Protein AF-A0A1D2TR47-F1 (afdb_monomer_lite)

pLDDT: mean 89.24, std 14.37, range [35.56, 98.38]

Radius of gyration: 16.07 Å; chains: 1; bounding box: 31×45×39 Å

Foldseek 3Di:
DKDWDVPPVVGWAQFDAFDACVNVLAAQAQQWKWFDADAGRRTTTMIDGRHHGDRVQHQDPVDPDRRRGIGTDDGDPDCVVVVVVQQPAAFDQQDDDDPCRRVHHPDDDDPPDDDDDDPPPDDFFRQGDPRDGDHDDPDD

Secondary structure (DSSP, 8-state):
-EES-TT-TTTPPPP-----HHHH-----TTEEEE--SSTT---S-EEE-SS--GGGS--TTSSSS-----EEEE--S-HHHHHHHHTSPEETT-S-GGGTT-EESSPPP-----PPPPPSSPPPEE-TTSPEEPPPPP-

Structure (mmCIF, N/CA/C/O backbone):
data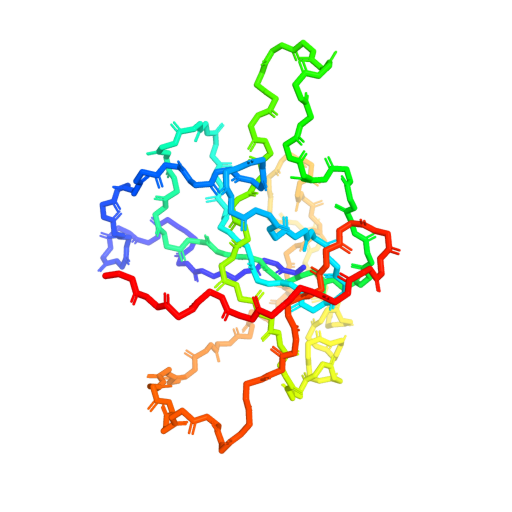_AF-A0A1D2TR47-F1
#
_entry.id   AF-A0A1D2TR47-F1
#
loop_
_atom_site.group_PDB
_atom_site.id
_atom_site.type_symbol
_atom_site.label_atom_id
_atom_site.label_alt_id
_atom_site.label_comp_id
_atom_site.label_asym_id
_atom_site.label_entity_id
_atom_site.label_seq_id
_atom_site.pdbx_PDB_ins_code
_atom_site.Cartn_x
_atom_site.Cartn_y
_atom_site.Cartn_z
_atom_site.occupancy
_atom_site.B_iso_or_equiv
_atom_site.auth_seq_id
_atom_site.auth_comp_id
_atom_site.auth_asym_id
_atom_site.auth_atom_id
_atom_site.pdbx_PDB_model_num
ATOM 1 N N . MET A 1 1 ? -6.568 3.777 -0.418 1.00 92.94 1 MET A N 1
ATOM 2 C CA . MET A 1 1 ? -6.645 4.060 1.035 1.00 92.94 1 MET A CA 1
ATOM 3 C C . MET A 1 1 ? -5.296 3.759 1.668 1.00 92.94 1 MET A C 1
ATOM 5 O O . MET A 1 1 ? -4.848 2.625 1.549 1.00 92.94 1 MET A O 1
ATOM 9 N N . GLN A 1 2 ? -4.642 4.739 2.294 1.00 93.75 2 GLN A N 1
ATOM 10 C CA . GLN A 1 2 ? -3.316 4.564 2.901 1.00 93.75 2 GLN A CA 1
ATOM 11 C C . GLN A 1 2 ? -3.418 4.190 4.387 1.00 93.75 2 GLN A C 1
ATOM 13 O O . GLN A 1 2 ? -4.300 4.667 5.099 1.00 93.75 2 GLN A O 1
ATOM 18 N N . GLY A 1 3 ? -2.504 3.340 4.845 1.00 94.19 3 GLY A N 1
ATOM 19 C CA . GLY A 1 3 ? -2.310 2.962 6.238 1.00 94.19 3 GLY A CA 1
ATOM 20 C C . GLY A 1 3 ? -0.820 2.860 6.559 1.00 94.19 3 GLY A C 1
ATOM 21 O O . GLY A 1 3 ? 0.021 2.791 5.667 1.00 94.19 3 GLY A O 1
ATOM 22 N N . GLY A 1 4 ? -0.474 2.873 7.842 1.00 93.19 4 GLY A N 1
ATOM 23 C CA . GLY A 1 4 ? 0.925 2.827 8.249 1.00 93.19 4 GLY A CA 1
ATOM 24 C C . GLY A 1 4 ? 1.171 3.511 9.579 1.00 93.19 4 GLY A C 1
ATOM 25 O O . GLY A 1 4 ? 0.287 3.570 10.439 1.00 93.19 4 GLY A O 1
ATOM 26 N N . VAL A 1 5 ? 2.394 3.998 9.757 1.00 91.75 5 VAL A N 1
ATOM 27 C CA . VAL A 1 5 ? 2.857 4.579 11.026 1.00 91.75 5 VAL A CA 1
ATOM 28 C C . VAL A 1 5 ? 3.003 6.093 10.963 1.00 91.75 5 VAL A C 1
ATOM 30 O O . VAL A 1 5 ? 3.336 6.687 11.982 1.00 91.75 5 VAL A O 1
ATOM 33 N N . GLN A 1 6 ? 2.744 6.712 9.804 1.00 85.81 6 GLN A N 1
ATOM 34 C CA . GLN A 1 6 ? 2.843 8.164 9.600 1.00 85.81 6 GLN A CA 1
ATOM 35 C C . GLN A 1 6 ? 4.198 8.722 10.070 1.00 85.81 6 GLN A C 1
ATOM 37 O O . GLN A 1 6 ? 4.261 9.724 10.775 1.00 85.81 6 GLN A O 1
ATOM 42 N N . ASN A 1 7 ? 5.287 8.031 9.718 1.00 85.06 7 ASN A N 1
ATOM 43 C CA . ASN A 1 7 ? 6.654 8.357 10.141 1.00 85.06 7 ASN A CA 1
ATOM 44 C C . ASN A 1 7 ? 6.893 8.391 11.666 1.00 85.06 7 ASN A C 1
ATOM 46 O O . ASN A 1 7 ? 7.868 8.999 12.104 1.00 85.06 7 ASN A O 1
ATOM 50 N N . ASP A 1 8 ? 6.068 7.722 12.486 1.00 90.75 8 ASP A N 1
ATOM 51 C CA . ASP A 1 8 ? 6.347 7.556 13.919 1.00 90.75 8 ASP A CA 1
ATOM 52 C C . ASP A 1 8 ? 7.741 6.917 14.109 1.00 90.75 8 ASP A C 1
ATOM 54 O O . ASP A 1 8 ? 7.933 5.740 13.765 1.00 90.75 8 ASP A O 1
ATOM 58 N N . PRO A 1 9 ? 8.720 7.648 14.679 1.00 89.44 9 PRO A N 1
ATOM 59 C CA . PRO A 1 9 ? 10.110 7.204 14.750 1.00 89.44 9 PRO A CA 1
ATOM 60 C C . PRO A 1 9 ? 10.292 5.965 15.631 1.00 89.44 9 PRO A C 1
ATOM 62 O O . PRO A 1 9 ? 11.302 5.277 15.522 1.00 89.44 9 PRO A O 1
ATOM 65 N N . LYS A 1 10 ? 9.318 5.647 16.494 1.00 93.25 10 LYS A N 1
ATOM 66 C CA . LYS A 1 10 ? 9.346 4.444 17.338 1.00 93.25 10 LYS A CA 1
ATOM 67 C C . LYS A 1 10 ? 8.846 3.198 16.608 1.00 93.25 10 LYS A C 1
ATOM 69 O O . LYS A 1 10 ? 8.990 2.094 17.129 1.00 93.25 10 LYS A O 1
ATOM 74 N N . ARG A 1 11 ? 8.201 3.363 15.450 1.00 91.25 11 ARG A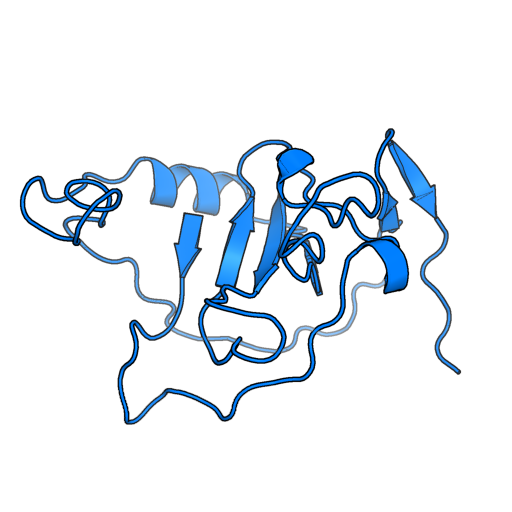 N 1
ATOM 75 C CA . ARG A 1 11 ? 7.499 2.292 14.723 1.00 91.25 11 ARG A CA 1
ATOM 76 C C . ARG A 1 11 ? 7.939 2.151 13.267 1.00 91.25 11 ARG A C 1
ATOM 78 O O . ARG A 1 11 ? 7.593 1.156 12.627 1.00 91.25 11 ARG A O 1
ATOM 85 N N . VAL A 1 12 ? 8.662 3.133 12.734 1.00 93.31 12 VAL A N 1
ATOM 86 C CA . VAL A 1 12 ? 9.238 3.074 11.391 1.00 93.31 12 VAL A CA 1
ATOM 87 C C . VAL A 1 12 ? 10.292 1.968 11.308 1.00 93.31 12 VAL A C 1
ATOM 89 O O . VAL A 1 12 ? 11.097 1.774 12.218 1.00 93.31 12 VAL A O 1
ATOM 92 N N . LEU A 1 13 ? 10.260 1.210 10.216 1.00 94.12 13 LEU A N 1
ATOM 93 C CA . LEU A 1 13 ? 11.226 0.155 9.926 1.00 94.12 13 LEU A CA 1
ATOM 94 C C . LEU A 1 13 ? 12.314 0.665 8.974 1.00 94.12 13 LEU A C 1
ATOM 96 O O . LEU A 1 13 ? 12.192 1.734 8.378 1.00 94.12 13 LEU A O 1
ATOM 100 N N . LYS A 1 14 ? 13.397 -0.108 8.826 1.00 96.56 14 LYS A N 1
ATOM 101 C CA . LYS A 1 14 ? 14.426 0.183 7.818 1.00 96.56 14 LYS A CA 1
ATOM 102 C C . LYS A 1 14 ? 13.825 0.094 6.407 1.00 96.56 14 LYS A C 1
ATOM 104 O O . LYS A 1 14 ? 12.934 -0.733 6.204 1.00 96.56 14 LYS A O 1
ATOM 109 N N . PRO A 1 15 ? 14.328 0.882 5.441 1.00 97.06 15 PRO A N 1
ATOM 110 C CA . PRO A 1 15 ? 13.885 0.766 4.062 1.00 97.06 15 PRO A CA 1
ATOM 111 C C . PRO A 1 15 ? 14.135 -0.629 3.480 1.00 97.06 15 PRO A C 1
ATOM 113 O O . PRO A 1 15 ? 15.121 -1.284 3.832 1.00 97.06 15 PRO A O 1
ATOM 116 N N . ILE A 1 16 ? 13.250 -1.068 2.588 1.00 96.69 16 ILE A N 1
ATOM 117 C CA . ILE A 1 16 ? 13.338 -2.360 1.895 1.00 96.69 16 ILE A CA 1
ATOM 118 C C . ILE A 1 16 ? 13.672 -2.185 0.410 1.00 96.69 16 ILE A C 1
ATOM 120 O O . ILE A 1 16 ? 13.401 -1.142 -0.185 1.00 96.69 16 ILE A O 1
ATOM 124 N N . ALA A 1 17 ? 14.244 -3.226 -0.201 1.00 97.56 17 ALA A N 1
ATOM 125 C CA . ALA A 1 17 ? 14.491 -3.253 -1.640 1.00 97.56 17 ALA A CA 1
ATOM 126 C C . ALA A 1 17 ? 13.174 -3.141 -2.429 1.00 97.56 17 ALA A C 1
ATOM 128 O O . ALA A 1 17 ? 12.159 -3.718 -2.042 1.00 97.56 17 ALA A O 1
ATOM 129 N N . HIS A 1 18 ? 13.197 -2.407 -3.545 1.00 97.75 18 HIS A N 1
ATOM 130 C CA . HIS A 1 18 ? 12.013 -2.236 -4.388 1.00 97.75 18 HIS A CA 1
ATOM 131 C C . HIS A 1 18 ? 11.772 -3.467 -5.266 1.00 97.75 18 HIS A C 1
ATOM 133 O O . HIS A 1 18 ? 12.666 -3.899 -5.997 1.00 97.75 18 HIS A O 1
ATOM 139 N N . GLU A 1 19 ? 10.550 -3.993 -5.237 1.00 97.31 19 GLU A N 1
ATOM 140 C CA . GLU A 1 19 ? 10.103 -5.109 -6.075 1.00 97.31 19 GLU A CA 1
ATOM 141 C C . GLU A 1 19 ? 9.030 -4.617 -7.061 1.00 97.31 19 GLU A C 1
ATOM 143 O O . GLU A 1 19 ? 7.840 -4.638 -6.744 1.00 97.31 19 GLU A O 1
ATOM 148 N N . PRO A 1 20 ? 9.424 -4.111 -8.247 1.00 96.94 20 PRO A N 1
ATOM 149 C CA . PRO A 1 20 ? 8.477 -3.531 -9.193 1.00 96.94 20 PRO A CA 1
ATOM 150 C C . PRO A 1 20 ? 7.559 -4.599 -9.796 1.00 96.94 20 PRO A C 1
ATOM 152 O O . PRO A 1 20 ? 7.927 -5.767 -9.929 1.00 96.94 20 PRO A O 1
ATOM 155 N N . THR A 1 21 ? 6.384 -4.179 -10.258 1.00 96.12 21 THR A N 1
ATOM 156 C CA . THR A 1 21 ? 5.384 -5.056 -10.898 1.00 96.12 21 THR A CA 1
ATOM 157 C C . THR A 1 21 ? 5.880 -5.712 -12.189 1.00 96.12 21 THR A C 1
ATOM 159 O O . THR A 1 21 ? 5.478 -6.825 -12.506 1.00 96.12 21 THR A O 1
ATOM 162 N N . THR A 1 22 ? 6.841 -5.110 -12.894 1.00 95.44 22 THR A N 1
ATOM 163 C CA . THR A 1 22 ? 7.546 -5.745 -14.026 1.00 95.44 22 THR A CA 1
ATOM 164 C C . THR A 1 22 ? 8.431 -6.924 -13.615 1.00 95.44 22 THR A C 1
ATOM 166 O O . THR A 1 22 ? 8.734 -7.770 -14.451 1.00 95.44 22 THR A O 1
ATOM 169 N N . LYS A 1 23 ? 8.844 -6.997 -12.343 1.00 95.38 23 LYS A N 1
ATOM 170 C CA . LYS A 1 23 ? 9.604 -8.119 -11.776 1.00 95.38 23 LYS A CA 1
ATOM 171 C C . LYS A 1 23 ? 8.681 -9.171 -11.160 1.00 95.38 23 LYS A C 1
ATOM 173 O O . LYS A 1 23 ? 8.945 -10.358 -11.305 1.00 95.38 23 LYS A O 1
ATOM 178 N N . THR A 1 24 ? 7.632 -8.748 -10.454 1.00 94.81 24 THR A N 1
ATOM 179 C CA . THR A 1 24 ? 6.745 -9.663 -9.710 1.00 94.81 24 THR A CA 1
ATOM 180 C C . THR A 1 24 ? 5.573 -10.190 -10.538 1.00 94.81 24 THR A C 1
ATOM 182 O O . THR A 1 24 ? 4.990 -11.210 -10.183 1.00 94.81 24 THR A O 1
ATOM 185 N N . GLY A 1 25 ? 5.198 -9.502 -11.620 1.00 93.56 25 GLY A N 1
ATOM 186 C CA . GLY A 1 25 ? 4.008 -9.796 -12.424 1.00 93.56 25 GLY A CA 1
ATOM 187 C C . GLY A 1 25 ? 2.685 -9.362 -11.781 1.00 93.56 25 GLY A C 1
ATOM 188 O O . GLY A 1 25 ? 1.638 -9.471 -12.415 1.00 93.56 25 GLY A O 1
ATOM 189 N N . LEU A 1 26 ? 2.710 -8.858 -10.544 1.00 95.69 26 LEU A N 1
ATOM 190 C CA . LEU A 1 26 ? 1.526 -8.376 -9.832 1.00 95.69 26 LEU A CA 1
ATOM 191 C C . LEU A 1 26 ? 1.063 -7.030 -10.401 1.00 95.69 26 LEU A C 1
ATOM 193 O O . LEU A 1 26 ? 1.863 -6.289 -10.959 1.00 95.69 26 LEU A O 1
ATOM 197 N N . SER A 1 27 ? -0.216 -6.689 -10.250 1.00 96.44 27 SER A N 1
ATOM 198 C CA . SER A 1 27 ? -0.776 -5.422 -10.741 1.00 96.44 27 SER A CA 1
ATOM 199 C C . SER A 1 27 ? -1.699 -4.793 -9.700 1.00 96.44 27 SER A C 1
ATOM 201 O O . SER A 1 27 ? -2.265 -5.487 -8.850 1.00 96.44 27 SER A O 1
ATOM 203 N N . HIS A 1 28 ? -1.843 -3.469 -9.748 1.00 97.81 28 HIS A N 1
ATOM 204 C CA . HIS A 1 28 ? -2.722 -2.703 -8.864 1.00 97.81 28 HIS A CA 1
ATOM 205 C C . HIS A 1 28 ? -4.200 -2.864 -9.250 1.00 97.81 28 HIS A C 1
ATOM 207 O O . HIS A 1 28 ? -4.850 -1.927 -9.712 1.00 97.81 28 HIS A O 1
ATOM 213 N N . VAL A 1 29 ? -4.736 -4.066 -9.056 1.00 96.88 29 VAL A N 1
ATOM 214 C CA . VAL A 1 29 ? -6.167 -4.378 -9.177 1.00 96.88 29 VAL A CA 1
ATOM 215 C C . VAL A 1 29 ? -6.930 -3.990 -7.905 1.00 96.88 29 VAL A C 1
ATOM 217 O O . VAL A 1 29 ? -6.340 -3.741 -6.850 1.00 96.88 29 VAL A O 1
ATOM 220 N N . ASN A 1 30 ? -8.259 -3.971 -7.966 1.00 96.50 30 ASN A N 1
ATOM 221 C CA . ASN A 1 30 ? -9.105 -3.723 -6.806 1.00 96.50 30 ASN A CA 1
ATOM 222 C C . ASN A 1 30 ? -8.771 -4.681 -5.646 1.00 96.50 30 ASN A C 1
ATOM 224 O O . ASN A 1 30 ? -8.786 -5.905 -5.786 1.00 96.50 30 ASN A O 1
ATOM 228 N N . GLY A 1 31 ? -8.500 -4.106 -4.474 1.00 97.19 31 GLY A N 1
ATOM 229 C CA . GLY A 1 31 ? -8.086 -4.828 -3.276 1.00 97.19 31 GLY A CA 1
ATOM 230 C C . GLY A 1 31 ? -6.592 -5.147 -3.200 1.00 97.19 31 GLY A C 1
ATOM 231 O O . GLY A 1 31 ? -6.182 -5.732 -2.201 1.00 97.19 31 GLY A O 1
ATOM 232 N N . ALA A 1 32 ? -5.766 -4.784 -4.186 1.00 97.94 32 ALA A N 1
ATOM 233 C CA . ALA A 1 32 ? -4.315 -4.948 -4.095 1.00 97.94 32 ALA A CA 1
ATOM 234 C C . ALA A 1 32 ? -3.737 -4.192 -2.882 1.00 97.94 32 ALA A C 1
ATOM 236 O O . ALA A 1 32 ? -4.154 -3.071 -2.581 1.00 97.94 32 ALA A O 1
ATOM 237 N N . LEU A 1 33 ? -2.776 -4.815 -2.196 1.00 97.75 33 LEU A N 1
ATOM 238 C CA . LEU A 1 33 ? -1.946 -4.216 -1.150 1.00 97.75 33 LEU A CA 1
ATOM 239 C C . LEU A 1 33 ? -0.589 -3.862 -1.748 1.00 97.75 33 LEU A C 1
ATOM 241 O O . LEU A 1 33 ? 0.072 -4.723 -2.332 1.00 97.75 33 LEU A O 1
ATOM 245 N N . SER A 1 34 ? -0.166 -2.616 -1.562 1.00 98.38 34 SER A N 1
ATOM 246 C CA . SER A 1 34 ? 1.070 -2.095 -2.138 1.00 98.38 34 SER A CA 1
ATOM 247 C C . SER A 1 34 ? 1.810 -1.187 -1.160 1.00 98.38 34 SER A C 1
ATOM 249 O O . SER A 1 34 ? 1.204 -0.580 -0.274 1.00 98.38 34 SER A O 1
ATOM 251 N N . MET A 1 35 ? 3.135 -1.138 -1.275 1.00 97.81 35 MET A N 1
ATOM 252 C CA . MET A 1 35 ? 3.994 -0.341 -0.395 1.00 97.81 35 MET A CA 1
ATOM 253 C C . MET A 1 35 ? 3.991 1.136 -0.796 1.00 97.81 35 MET A C 1
ATOM 255 O O . MET A 1 35 ? 4.171 1.465 -1.968 1.00 97.81 35 MET A O 1
ATOM 259 N N . GLY A 1 36 ? 3.864 2.036 0.182 1.00 95.38 36 GLY A N 1
ATOM 260 C CA . GLY A 1 36 ? 4.112 3.464 -0.014 1.00 95.38 36 GLY A CA 1
ATOM 261 C C . GLY A 1 36 ? 5.613 3.756 -0.107 1.00 95.38 36 GLY A C 1
ATOM 262 O O . GLY A 1 36 ? 6.417 3.136 0.590 1.00 95.38 36 GLY A O 1
ATOM 263 N N . ARG A 1 37 ? 6.006 4.702 -0.968 1.00 95.06 37 ARG A N 1
ATOM 264 C CA . ARG A 1 37 ? 7.407 5.121 -1.144 1.00 95.06 37 ARG A CA 1
ATOM 265 C C . ARG A 1 37 ? 7.515 6.559 -1.643 1.00 95.06 37 ARG A C 1
ATOM 267 O O . ARG A 1 37 ? 6.582 7.080 -2.245 1.00 95.06 37 ARG A O 1
ATOM 274 N N . THR A 1 38 ? 8.693 7.147 -1.460 1.00 93.06 38 THR A N 1
ATOM 275 C CA . THR A 1 38 ? 9.080 8.450 -2.035 1.00 93.06 38 THR A CA 1
ATOM 276 C C . THR A 1 38 ? 10.047 8.309 -3.213 1.00 93.06 38 THR A C 1
ATOM 278 O O . THR A 1 38 ? 10.039 9.136 -4.113 1.00 93.06 38 THR A O 1
ATOM 281 N N . ALA A 1 39 ? 10.852 7.244 -3.232 1.00 95.12 39 ALA A N 1
ATOM 282 C CA . ALA A 1 39 ? 11.769 6.867 -4.302 1.00 95.12 39 ALA A CA 1
ATOM 283 C C . ALA A 1 39 ? 11.970 5.336 -4.266 1.00 95.12 39 ALA A C 1
ATOM 285 O O . ALA A 1 39 ? 11.583 4.687 -3.285 1.00 95.12 39 ALA A O 1
ATOM 286 N N . PRO A 1 40 ? 12.542 4.714 -5.308 1.00 95.00 40 PRO A N 1
ATOM 287 C CA . PRO A 1 40 ? 12.847 3.289 -5.273 1.00 95.00 40 PRO A CA 1
ATOM 288 C C . PRO A 1 40 ? 13.751 2.944 -4.081 1.00 95.00 40 PRO A C 1
ATOM 290 O O . PRO A 1 40 ? 14.771 3.589 -3.853 1.00 95.00 40 PRO A O 1
ATOM 293 N N . GLY A 1 41 ? 13.362 1.934 -3.302 1.00 95.44 41 GLY A N 1
ATOM 294 C CA . GLY A 1 41 ? 14.115 1.483 -2.129 1.00 95.44 41 GLY A CA 1
ATOM 295 C C . GLY A 1 41 ? 13.883 2.295 -0.848 1.00 95.44 41 GLY A C 1
ATOM 296 O O . GLY A 1 41 ? 14.585 2.061 0.130 1.00 95.44 41 GLY A O 1
ATOM 297 N N . THR A 1 42 ? 12.926 3.238 -0.824 1.00 96.50 42 THR A N 1
ATOM 298 C CA . THR A 1 42 ? 12.620 4.045 0.380 1.00 96.50 42 THR A CA 1
ATOM 299 C C . THR A 1 42 ? 11.395 3.582 1.165 1.00 96.50 42 THR A C 1
ATOM 301 O O . THR A 1 42 ? 11.096 4.153 2.211 1.00 96.50 42 THR A O 1
ATOM 304 N N . ALA A 1 43 ? 10.687 2.554 0.693 1.00 96.50 43 ALA A N 1
ATOM 305 C CA . ALA A 1 43 ? 9.530 2.004 1.391 1.00 96.50 43 ALA A CA 1
ATOM 306 C C . ALA A 1 43 ? 9.930 1.447 2.766 1.00 96.50 43 ALA A C 1
ATOM 308 O O . ALA A 1 43 ? 10.885 0.678 2.859 1.00 96.50 43 ALA A O 1
ATOM 309 N N . THR A 1 44 ? 9.195 1.816 3.817 1.00 95.88 44 THR A N 1
ATOM 310 C CA . THR A 1 44 ? 9.440 1.373 5.201 1.00 95.88 44 THR A CA 1
ATOM 311 C C . THR A 1 44 ? 8.228 0.625 5.763 1.00 95.88 44 THR A C 1
ATOM 313 O O . THR A 1 44 ? 8.140 -0.591 5.624 1.00 95.88 44 THR A O 1
ATOM 316 N N . SER A 1 45 ? 7.281 1.340 6.376 1.00 94.56 45 SER A N 1
ATOM 317 C CA . SER A 1 45 ? 6.142 0.772 7.116 1.00 94.56 45 SER A CA 1
ATOM 318 C C . SER A 1 45 ? 4.773 1.190 6.572 1.00 94.56 45 SER A C 1
ATOM 320 O O . SER A 1 45 ? 3.753 0.684 7.043 1.00 94.56 45 SER A O 1
ATOM 322 N N . ASP A 1 46 ? 4.734 2.125 5.623 1.00 95.06 46 ASP A N 1
ATOM 323 C CA . ASP A 1 46 ? 3.488 2.619 5.046 1.00 95.06 46 ASP A CA 1
ATOM 324 C C . ASP A 1 46 ? 3.068 1.762 3.846 1.00 95.06 46 ASP A C 1
ATOM 326 O O . ASP A 1 46 ? 3.881 1.377 3.004 1.00 95.06 46 ASP A O 1
ATOM 330 N N . PHE A 1 47 ? 1.774 1.477 3.764 1.00 97.25 47 PHE A N 1
ATOM 331 C CA . PHE A 1 47 ? 1.158 0.683 2.708 1.00 97.25 47 PHE A CA 1
ATOM 332 C C . PHE A 1 47 ? -0.175 1.305 2.298 1.00 97.25 47 PHE A C 1
ATOM 334 O O . PHE A 1 47 ? -0.738 2.156 2.986 1.00 97.25 47 PHE A O 1
ATOM 341 N N . PHE A 1 48 ? -0.728 0.862 1.181 1.00 97.69 48 PHE A N 1
ATOM 342 C CA . PHE A 1 48 ? -2.067 1.242 0.772 1.00 97.69 48 PHE A CA 1
ATOM 343 C C . PHE A 1 48 ? -2.829 0.061 0.187 1.00 97.69 48 PHE A C 1
ATOM 345 O O . PHE A 1 48 ? -2.248 -0.911 -0.292 1.00 97.69 48 PHE A O 1
ATOM 352 N N . ILE A 1 49 ? -4.155 0.166 0.259 1.00 98.38 49 ILE A N 1
ATOM 353 C CA . ILE A 1 49 ? -5.104 -0.752 -0.363 1.00 98.38 49 ILE A CA 1
ATOM 354 C C . ILE A 1 49 ? -5.770 -0.024 -1.532 1.00 98.38 49 ILE A C 1
ATOM 356 O O . ILE A 1 49 ? -6.313 1.078 -1.352 1.00 98.38 49 ILE A O 1
ATOM 360 N N . CYS A 1 50 ? -5.737 -0.638 -2.713 1.00 98.12 50 CYS A N 1
ATOM 361 C CA . CYS A 1 50 ? -6.449 -0.172 -3.900 1.00 98.12 50 CYS A CA 1
ATOM 362 C C . CYS A 1 50 ? -7.959 -0.378 -3.730 1.00 98.12 50 CYS A C 1
ATOM 364 O O . CYS A 1 50 ? -8.417 -1.465 -3.376 1.00 98.12 50 CYS A O 1
ATOM 366 N N . VAL A 1 51 ? -8.742 0.668 -3.991 1.00 97.00 51 VAL A N 1
ATOM 367 C CA . VAL A 1 51 ? -10.209 0.606 -4.034 1.00 97.00 51 VAL A CA 1
ATOM 368 C C . VAL A 1 51 ? -10.615 0.970 -5.457 1.00 97.00 51 VAL A C 1
ATOM 370 O O . VAL A 1 51 ? -10.649 2.144 -5.808 1.00 97.00 51 VAL A O 1
ATOM 373 N N . GLY A 1 52 ? -10.849 -0.054 -6.277 1.00 96.25 52 GLY A N 1
ATOM 374 C CA . GLY A 1 52 ? -10.847 0.034 -7.740 1.00 96.25 52 GLY A CA 1
ATOM 375 C C . GLY A 1 52 ? -9.482 -0.299 -8.354 1.00 96.25 52 GLY A C 1
ATOM 376 O O . GLY A 1 52 ? -8.467 -0.330 -7.654 1.00 96.25 52 GLY A O 1
ATOM 377 N N . ASP A 1 53 ? -9.477 -0.566 -9.660 1.00 96.31 53 ASP A N 1
ATOM 378 C CA . ASP A 1 53 ? -8.259 -0.846 -10.425 1.00 96.31 53 ASP A CA 1
ATOM 379 C C . ASP A 1 53 ? -7.475 0.451 -10.673 1.00 96.31 53 ASP A C 1
ATOM 381 O O . ASP A 1 53 ? -8.029 1.463 -11.104 1.00 96.31 53 ASP A O 1
ATOM 385 N N . MET A 1 54 ? -6.169 0.420 -10.412 1.00 96.62 54 MET A N 1
ATOM 386 C CA . MET A 1 54 ? -5.252 1.560 -10.511 1.00 96.62 54 MET A CA 1
ATOM 387 C C . MET A 1 54 ? -3.986 1.198 -11.313 1.00 96.62 54 MET A C 1
ATOM 389 O O . MET A 1 54 ? -2.871 1.402 -10.832 1.00 96.62 54 MET A O 1
ATOM 393 N N . PRO A 1 55 ? -4.100 0.695 -12.561 1.00 95.12 55 PRO A N 1
ATOM 394 C CA . PRO A 1 55 ? -2.959 0.186 -13.336 1.00 95.12 55 PRO A CA 1
ATOM 395 C C . PRO A 1 55 ? -1.917 1.254 -13.709 1.00 95.12 55 PRO A C 1
ATOM 397 O O . PRO A 1 55 ? -0.849 0.918 -14.218 1.00 95.12 55 PRO A O 1
ATOM 400 N N . TYR A 1 56 ? -2.216 2.537 -13.479 1.00 94.94 56 TYR A N 1
ATOM 401 C CA . TYR A 1 56 ? -1.265 3.643 -13.610 1.00 94.94 56 TYR A CA 1
ATOM 402 C C . TYR A 1 56 ? -0.194 3.646 -12.504 1.00 94.94 56 TYR A C 1
ATOM 404 O O . TYR A 1 56 ? 0.806 4.342 -12.634 1.00 94.94 56 TYR A O 1
ATOM 412 N N . MET A 1 57 ? -0.399 2.887 -11.420 1.00 96.69 57 MET A N 1
ATOM 413 C CA . MET A 1 57 ? 0.584 2.683 -10.349 1.00 96.69 57 MET A CA 1
ATOM 414 C C . MET A 1 57 ? 1.560 1.533 -10.643 1.00 96.69 57 MET A C 1
ATOM 416 O O . MET A 1 57 ? 2.541 1.355 -9.914 1.00 96.69 57 MET A O 1
ATOM 420 N N . ASP A 1 58 ? 1.301 0.739 -11.686 1.00 97.44 58 ASP A N 1
ATOM 421 C CA . ASP A 1 58 ? 2.225 -0.299 -12.141 1.00 97.44 58 ASP A CA 1
ATOM 422 C C . ASP A 1 58 ? 3.495 0.327 -12.740 1.00 97.44 58 ASP A C 1
ATOM 424 O O . ASP A 1 58 ? 3.495 1.457 -13.224 1.00 97.44 58 ASP A O 1
ATOM 428 N N . ALA A 1 59 ? 4.588 -0.432 -12.734 1.00 97.69 59 ALA A N 1
ATOM 429 C CA . ALA A 1 59 ? 5.820 -0.067 -13.400 1.00 97.69 59 ALA A CA 1
ATOM 430 C C . ALA A 1 59 ? 5.592 -0.087 -14.917 1.00 97.69 59 ALA A C 1
ATOM 432 O O . ALA A 1 59 ? 5.034 -1.045 -15.460 1.00 97.69 59 ALA A O 1
ATOM 433 N N . ASP A 1 60 ? 6.043 0.958 -15.603 1.00 96.88 60 ASP A N 1
ATOM 434 C CA . ASP A 1 60 ? 5.907 1.090 -17.051 1.00 96.88 60 ASP A CA 1
ATOM 435 C C . ASP A 1 60 ? 7.241 1.545 -17.655 1.00 96.88 60 ASP A C 1
ATOM 437 O O . ASP A 1 60 ? 7.509 2.745 -17.698 1.00 96.88 60 ASP A O 1
ATOM 441 N N . PRO A 1 61 ? 8.070 0.618 -18.175 1.00 94.94 61 PRO A N 1
ATOM 442 C CA . PRO A 1 61 ? 9.383 0.932 -18.744 1.00 94.94 61 PRO A CA 1
ATOM 443 C C . PRO A 1 61 ? 9.363 1.953 -19.890 1.00 94.94 61 PRO A C 1
ATOM 445 O O . PRO A 1 61 ? 10.415 2.458 -20.273 1.00 94.94 61 PRO A O 1
ATOM 448 N N . ARG A 1 62 ? 8.187 2.245 -20.462 1.00 95.38 62 ARG A N 1
ATOM 449 C CA . ARG A 1 62 ? 8.010 3.230 -21.537 1.00 95.38 62 ARG A CA 1
ATOM 450 C C . ARG A 1 62 ? 7.919 4.666 -21.014 1.00 95.38 62 ARG A C 1
ATOM 452 O O . ARG A 1 62 ? 8.061 5.596 -21.801 1.00 95.38 62 ARG A O 1
ATOM 459 N N . GLN A 1 63 ? 7.656 4.856 -19.721 1.00 94.06 63 GLN A N 1
ATOM 460 C CA . GLN A 1 63 ? 7.604 6.173 -19.086 1.00 94.06 63 GLN A CA 1
ATOM 461 C C . GLN A 1 63 ? 9.017 6.676 -18.767 1.00 94.06 63 GLN A C 1
ATOM 463 O O . GLN A 1 63 ? 9.908 5.898 -18.415 1.00 94.06 63 GLN A O 1
ATOM 468 N N . SER A 1 64 ? 9.215 7.990 -18.867 1.00 92.81 64 SER A N 1
ATOM 469 C CA . SER A 1 64 ? 10.456 8.661 -18.468 1.00 92.81 64 SER A CA 1
ATOM 470 C C . SER A 1 64 ? 10.526 8.885 -16.955 1.00 92.81 64 SER A C 1
ATOM 472 O O . SER A 1 64 ? 9.498 9.073 -16.309 1.00 92.81 64 SER A O 1
ATOM 474 N N . GLY A 1 65 ? 11.739 8.989 -16.406 1.00 94.25 65 GLY A N 1
ATOM 475 C CA . GLY A 1 65 ? 11.952 9.268 -14.982 1.00 94.25 65 GLY A CA 1
ATOM 476 C C . GLY A 1 65 ? 11.793 8.022 -14.111 1.00 94.25 65 GLY A C 1
ATOM 477 O O . GLY A 1 65 ? 12.165 6.924 -14.523 1.00 94.25 65 GLY A O 1
ATOM 478 N N . ASP A 1 66 ? 11.274 8.192 -12.893 1.00 94.94 66 ASP A N 1
ATOM 479 C CA . ASP A 1 66 ? 10.941 7.062 -12.023 1.00 94.94 66 ASP A CA 1
ATOM 480 C C . ASP A 1 66 ? 9.728 6.310 -12.583 1.00 94.94 66 ASP A C 1
ATOM 482 O O . ASP A 1 66 ? 8.579 6.715 -12.413 1.00 94.94 66 ASP A O 1
ATOM 486 N N . ASN A 1 67 ? 10.013 5.202 -13.260 1.00 96.38 67 ASN A N 1
ATOM 487 C CA . ASN A 1 67 ? 9.034 4.364 -13.937 1.00 96.38 67 ASN A CA 1
ATOM 488 C C . ASN A 1 67 ? 8.840 2.994 -13.266 1.00 96.38 67 ASN A C 1
ATOM 490 O O . ASN A 1 67 ? 8.236 2.088 -13.845 1.00 96.38 67 ASN A O 1
ATOM 494 N N . LEU A 1 68 ? 9.334 2.836 -12.032 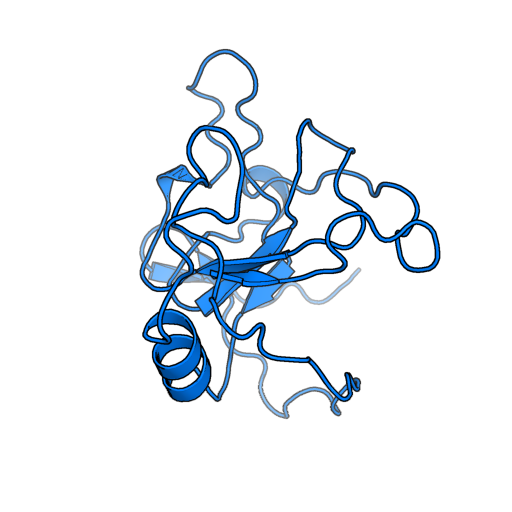1.00 97.50 68 LEU A N 1
ATOM 495 C CA . LEU A 1 68 ? 9.311 1.565 -11.303 1.00 97.50 68 LEU A CA 1
ATOM 496 C C . LEU A 1 68 ? 7.996 1.305 -10.553 1.00 97.50 68 LEU A C 1
ATOM 498 O O . LEU A 1 68 ? 7.870 0.268 -9.897 1.00 97.50 68 LEU A O 1
ATOM 502 N N . GLY A 1 69 ? 7.031 2.228 -10.629 1.00 96.81 69 GLY A N 1
ATOM 503 C CA . GLY A 1 69 ? 5.712 2.098 -10.002 1.00 96.81 69 GLY A CA 1
ATOM 504 C C . GLY A 1 69 ? 5.779 1.838 -8.493 1.00 96.81 69 GLY A C 1
ATOM 505 O O . GLY A 1 69 ? 6.798 2.098 -7.847 1.00 96.81 69 GLY A O 1
ATOM 506 N N . PHE A 1 70 ? 4.707 1.299 -7.921 1.00 97.88 70 PHE A N 1
ATOM 507 C CA . PHE A 1 70 ? 4.655 0.856 -6.522 1.00 97.88 70 PHE A CA 1
ATOM 508 C C . PHE A 1 70 ? 4.706 -0.677 -6.426 1.00 97.88 70 PHE A C 1
ATOM 510 O O . PHE A 1 70 ? 4.351 -1.386 -7.369 1.00 97.88 70 PHE A O 1
ATOM 517 N N . ALA A 1 71 ? 5.207 -1.199 -5.306 1.00 97.81 71 ALA A N 1
ATOM 518 C CA . ALA A 1 71 ? 5.411 -2.635 -5.124 1.00 97.81 71 ALA A CA 1
ATOM 519 C C . ALA A 1 71 ? 4.161 -3.288 -4.516 1.00 97.81 71 ALA A C 1
ATOM 521 O O . ALA A 1 71 ? 3.921 -3.164 -3.312 1.00 97.81 71 ALA A O 1
ATOM 522 N N . VAL A 1 72 ? 3.386 -3.993 -5.346 1.00 98.19 72 VAL A N 1
ATOM 523 C CA . VAL A 1 72 ? 2.272 -4.844 -4.896 1.00 98.19 72 VAL A CA 1
ATOM 524 C C . VAL A 1 72 ? 2.836 -6.092 -4.223 1.00 98.19 72 VAL A C 1
ATOM 526 O O . VAL A 1 72 ? 3.735 -6.726 -4.768 1.00 98.19 72 VAL A O 1
ATOM 529 N N . PHE A 1 73 ? 2.292 -6.464 -3.064 1.00 96.38 73 PHE A N 1
ATOM 530 C CA . PHE A 1 73 ? 2.743 -7.636 -2.297 1.00 96.38 73 PHE A CA 1
ATOM 531 C C . PHE A 1 73 ? 1.600 -8.522 -1.783 1.00 96.38 73 PHE A C 1
ATOM 533 O O . PHE A 1 73 ? 1.841 -9.546 -1.144 1.00 96.38 73 PHE A O 1
ATOM 540 N N . GLY A 1 74 ? 0.346 -8.148 -2.033 1.00 95.12 74 GLY A N 1
ATOM 541 C CA . GLY A 1 74 ? -0.800 -8.934 -1.597 1.00 95.12 74 GLY A CA 1
ATOM 542 C C . GLY A 1 74 ? -2.119 -8.406 -2.138 1.00 95.12 74 GLY A C 1
ATOM 543 O O . GLY A 1 74 ? -2.156 -7.444 -2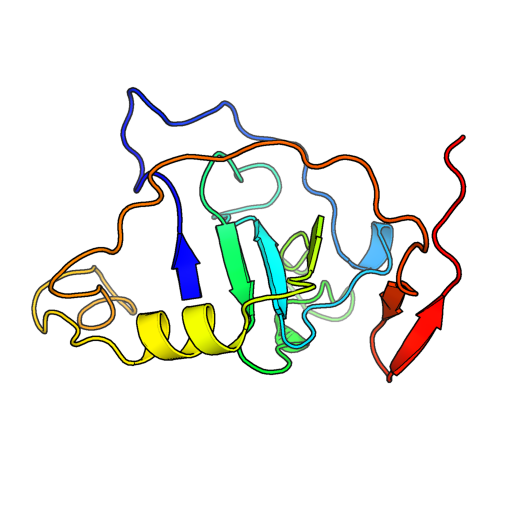.902 1.00 95.12 74 GLY A O 1
ATOM 544 N N . LYS A 1 75 ? -3.213 -9.037 -1.714 1.00 95.12 75 LYS A N 1
ATOM 545 C CA . LYS A 1 75 ? -4.580 -8.635 -2.048 1.00 95.12 75 LYS A CA 1
ATOM 546 C C . LYS A 1 75 ? -5.504 -8.926 -0.868 1.00 95.12 75 LYS A C 1
ATOM 548 O O . LYS A 1 75 ? -5.330 -9.921 -0.166 1.00 95.12 75 LYS A O 1
ATOM 553 N N . VAL A 1 76 ? -6.485 -8.059 -0.651 1.00 95.25 76 VAL A N 1
ATOM 554 C CA . VAL A 1 76 ? -7.588 -8.308 0.278 1.00 95.25 76 VAL A CA 1
ATOM 555 C C . VAL A 1 76 ? -8.429 -9.465 -0.264 1.00 95.25 76 VAL A C 1
ATOM 557 O O . VAL A 1 76 ? -9.041 -9.343 -1.322 1.00 95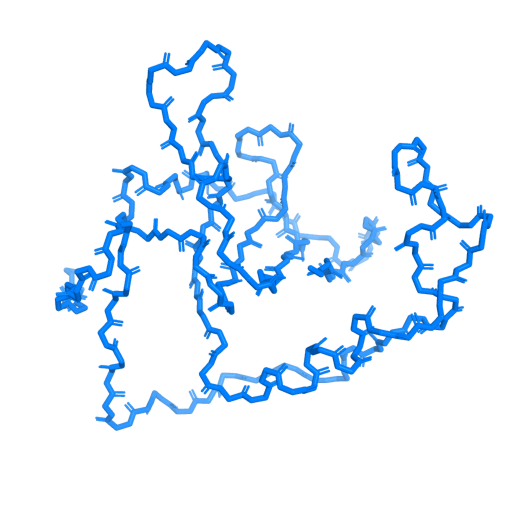.25 76 VAL A O 1
ATOM 560 N N . VAL A 1 77 ? -8.463 -10.579 0.467 1.00 93.00 77 VAL A N 1
ATOM 561 C CA . VAL A 1 77 ? -9.290 -11.753 0.124 1.00 93.00 77 VAL A CA 1
ATOM 562 C C . VAL A 1 77 ? -10.692 -11.676 0.731 1.00 93.00 77 VAL A C 1
ATOM 564 O O . VAL A 1 77 ? -11.652 -12.147 0.134 1.00 93.00 77 VAL A O 1
ATOM 567 N N . GLU A 1 78 ? -10.825 -11.022 1.886 1.00 93.06 78 GLU A N 1
ATOM 568 C CA . GLU A 1 78 ? -12.080 -10.821 2.613 1.00 93.06 78 GLU A CA 1
ATOM 569 C C . GLU A 1 78 ? -12.078 -9.435 3.275 1.00 93.06 78 GLU A C 1
ATOM 571 O O . GLU A 1 78 ? -11.022 -8.915 3.636 1.00 93.06 78 GLU A O 1
ATOM 576 N N . GLY A 1 79 ? -1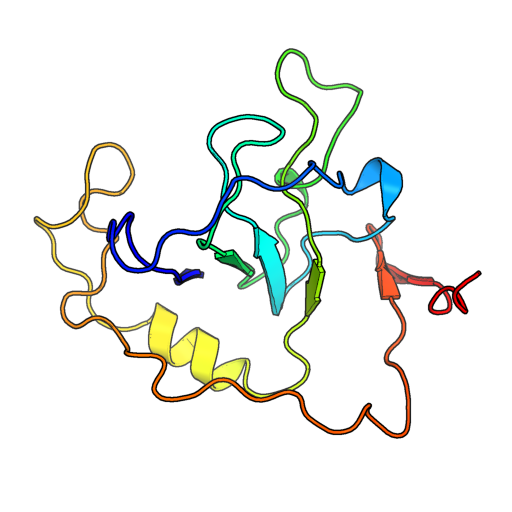3.257 -8.829 3.455 1.00 96.50 79 GLY A N 1
ATOM 577 C CA . GLY A 1 79 ? -13.397 -7.549 4.166 1.00 96.50 79 GLY A CA 1
ATOM 578 C C . GLY A 1 79 ? -13.223 -6.288 3.309 1.00 96.50 79 GLY A C 1
ATOM 579 O O . GLY A 1 79 ? -12.988 -5.204 3.846 1.00 96.50 79 GLY A O 1
ATOM 580 N N . MET A 1 80 ? -13.370 -6.378 1.981 1.00 97.69 80 MET A N 1
ATOM 581 C CA . MET A 1 80 ? -13.372 -5.186 1.114 1.00 97.69 80 MET A CA 1
ATOM 582 C C . MET A 1 80 ? -14.517 -4.210 1.426 1.00 97.69 80 MET A C 1
ATOM 584 O O . MET A 1 80 ? -14.386 -3.014 1.177 1.00 97.69 80 MET A O 1
ATOM 588 N N . ASP A 1 81 ? -15.630 -4.678 1.988 1.00 97.75 81 ASP A N 1
ATOM 589 C CA . ASP A 1 81 ? -16.702 -3.810 2.485 1.00 97.75 81 ASP A CA 1
ATOM 590 C C . ASP A 1 81 ? -16.225 -2.949 3.668 1.00 97.75 81 ASP A C 1
ATOM 592 O O . ASP A 1 81 ? -16.565 -1.773 3.755 1.00 97.75 81 ASP A O 1
ATOM 596 N N . THR A 1 82 ? -15.382 -3.507 4.539 1.00 98.19 82 THR A N 1
ATOM 597 C CA . THR A 1 82 ? -14.765 -2.790 5.660 1.00 98.19 82 THR A CA 1
ATOM 598 C C . THR A 1 82 ? -13.793 -1.733 5.151 1.00 98.19 82 THR A C 1
ATOM 600 O O . THR A 1 82 ? -13.854 -0.592 5.597 1.00 98.19 82 THR A O 1
ATOM 603 N N . VAL A 1 83 ? -12.963 -2.062 4.156 1.00 97.88 83 VAL A N 1
ATOM 604 C CA . VAL A 1 83 ? -12.088 -1.081 3.487 1.00 97.88 83 VAL A CA 1
ATOM 605 C C . VAL A 1 83 ? -12.903 0.080 2.910 1.00 97.88 83 VAL A C 1
ATOM 607 O O . VAL A 1 83 ? -12.553 1.240 3.116 1.00 97.88 83 VAL A O 1
ATOM 610 N N . LYS A 1 84 ? -14.019 -0.214 2.230 1.00 97.94 84 LYS A N 1
ATOM 611 C CA . LYS A 1 84 ? -14.911 0.812 1.667 1.00 97.94 84 LYS A CA 1
ATOM 612 C C . LYS A 1 84 ? -15.573 1.673 2.745 1.00 97.94 84 LYS A C 1
ATOM 614 O O . LYS A 1 84 ? -15.667 2.879 2.558 1.00 97.94 84 LYS A O 1
ATOM 619 N N . LYS A 1 85 ? -15.992 1.078 3.868 1.00 97.94 85 LYS A N 1
ATOM 620 C CA . LYS A 1 85 ? -16.535 1.819 5.021 1.00 97.94 85 LYS A CA 1
ATOM 621 C C . LYS A 1 85 ? -15.502 2.793 5.585 1.00 97.94 85 LYS A C 1
ATOM 623 O O . LYS A 1 85 ? -15.829 3.953 5.769 1.00 97.94 85 LYS A O 1
ATOM 628 N N . ILE A 1 86 ? -14.255 2.350 5.772 1.00 97.75 86 ILE A N 1
ATOM 629 C CA . ILE A 1 86 ? -13.164 3.214 6.254 1.00 97.75 86 ILE A CA 1
ATOM 630 C C . ILE A 1 86 ? -12.901 4.362 5.273 1.00 97.75 86 ILE A C 1
ATOM 632 O O . ILE A 1 86 ? -12.725 5.496 5.702 1.00 97.75 86 ILE A O 1
ATOM 636 N N . LEU A 1 87 ? -12.883 4.085 3.966 1.00 96.25 87 LEU A N 1
ATOM 637 C CA . LEU A 1 87 ? -12.666 5.113 2.944 1.00 96.25 87 LEU A CA 1
ATOM 638 C C . LEU A 1 87 ? -13.763 6.193 2.940 1.00 96.25 87 LEU A C 1
ATOM 640 O O . LEU A 1 87 ? -13.484 7.326 2.571 1.00 96.25 87 LEU A O 1
ATOM 644 N N . ALA A 1 88 ? -14.990 5.841 3.328 1.00 96.69 88 ALA A N 1
ATOM 645 C CA . ALA A 1 88 ? -16.132 6.752 3.369 1.00 96.69 88 ALA A CA 1
ATOM 646 C C . ALA A 1 88 ? -16.245 7.557 4.680 1.00 96.69 88 ALA A C 1
ATOM 648 O O . ALA A 1 88 ? -17.151 8.381 4.806 1.00 96.69 88 ALA A O 1
ATOM 649 N N . GLU A 1 89 ? -15.369 7.317 5.661 1.00 97.94 89 GLU A N 1
ATOM 650 C CA . GLU A 1 89 ? -15.367 8.070 6.916 1.00 97.94 89 GLU A CA 1
ATOM 651 C C . GLU A 1 89 ? -15.002 9.550 6.681 1.00 97.94 89 GLU A C 1
ATOM 653 O O . GLU A 1 89 ? -14.210 9.861 5.788 1.00 97.94 89 GLU A O 1
ATOM 658 N N . PRO A 1 90 ? -15.529 10.483 7.497 1.00 97.75 90 PRO A N 1
ATOM 659 C CA . PRO A 1 90 ? -15.243 11.904 7.345 1.00 97.75 90 PRO A CA 1
ATOM 660 C C . PRO A 1 90 ? -13.745 12.220 7.409 1.00 97.75 90 PRO A C 1
ATOM 662 O O . PRO A 1 90 ? -13.030 11.757 8.306 1.00 97.75 90 PRO A O 1
ATOM 665 N N . THR A 1 91 ? -13.280 13.077 6.503 1.00 97.50 91 THR A N 1
ATOM 666 C CA . THR A 1 91 ? -11.925 13.633 6.528 1.00 97.50 91 THR A CA 1
ATOM 667 C C . THR A 1 91 ? -11.876 14.957 7.290 1.00 97.50 91 THR A C 1
ATOM 669 O O . THR A 1 91 ? -12.886 15.627 7.511 1.00 97.50 91 THR A O 1
ATOM 672 N N . SER A 1 92 ? -10.685 15.325 7.757 1.00 96.81 92 SER A N 1
ATOM 673 C CA . SER A 1 92 ? -10.424 16.630 8.350 1.00 96.81 92 SER A CA 1
ATOM 674 C C . SER A 1 92 ? -10.015 17.614 7.251 1.00 96.81 92 SER A C 1
ATOM 676 O O . SER A 1 92 ? -9.013 17.367 6.578 1.00 96.81 92 SER A O 1
ATOM 678 N N . PRO A 1 93 ? -10.701 18.763 7.105 1.00 95.50 93 PRO A N 1
ATOM 679 C CA . PRO A 1 93 ? -10.408 19.742 6.054 1.00 95.50 93 PRO A CA 1
ATOM 680 C C . PRO A 1 93 ? -9.047 20.435 6.225 1.00 95.50 93 PRO A C 1
ATOM 682 O O . PRO A 1 93 ? -8.562 21.103 5.311 1.00 95.50 93 PRO A O 1
ATOM 685 N N . THR A 1 94 ? -8.432 20.323 7.405 1.00 95.75 94 THR A N 1
ATOM 686 C CA . THR A 1 94 ? -7.169 20.992 7.743 1.00 95.75 94 THR A CA 1
ATOM 687 C C . THR A 1 94 ? -5.994 20.037 7.906 1.00 95.75 94 THR A C 1
ATOM 689 O O . THR A 1 94 ? -4.858 20.503 7.909 1.00 95.75 94 THR A O 1
ATOM 692 N N . ALA A 1 95 ? -6.236 18.731 8.041 1.00 93.31 95 ALA A N 1
ATOM 693 C CA . ALA A 1 95 ? -5.174 17.742 8.192 1.00 93.31 95 ALA A CA 1
ATOM 694 C C . ALA A 1 95 ? -4.581 17.329 6.836 1.00 93.31 95 ALA A C 1
ATOM 696 O O . ALA A 1 95 ? -5.250 17.395 5.805 1.00 93.31 95 ALA A O 1
ATOM 697 N N . GLY A 1 96 ? -3.333 16.856 6.859 1.00 90.81 96 GLY A N 1
ATOM 698 C CA . GLY A 1 96 ? -2.561 16.532 5.659 1.00 90.81 96 GLY A CA 1
ATOM 699 C C . GLY A 1 96 ? -1.815 17.739 5.089 1.00 90.81 96 GLY A C 1
ATOM 700 O O . GLY A 1 96 ? -2.054 18.885 5.467 1.00 90.81 96 GLY A O 1
ATOM 701 N N . GLU A 1 97 ? -0.891 17.470 4.173 1.00 88.88 97 GLU A N 1
ATOM 702 C CA . GLU A 1 97 ? -0.013 18.475 3.572 1.00 88.88 97 GLU A CA 1
ATOM 703 C C . GLU A 1 97 ? -0.028 18.367 2.045 1.00 88.88 97 GLU A C 1
ATOM 705 O O . GLU A 1 97 ? -0.223 17.287 1.481 1.00 88.88 97 GLU A O 1
ATOM 710 N N . GLY A 1 98 ? 0.178 19.497 1.362 1.00 91.56 98 GLY A N 1
ATOM 711 C CA . GLY A 1 98 ? 0.196 19.557 -0.100 1.00 91.56 98 GLY A CA 1
ATOM 712 C C . GLY A 1 98 ? -1.081 18.987 -0.722 1.00 91.56 98 GLY A C 1
ATOM 713 O O . GLY A 1 98 ? -2.186 19.360 -0.336 1.00 91.56 98 GLY A O 1
ATOM 714 N N . VAL A 1 99 ? -0.916 18.057 -1.665 1.00 88.88 99 VAL A N 1
ATOM 715 C CA . VAL A 1 99 ? -2.026 17.377 -2.359 1.00 88.88 99 VAL A CA 1
ATOM 716 C C . VAL A 1 99 ? -2.876 16.490 -1.444 1.00 88.88 99 VAL A C 1
ATOM 718 O O . VAL A 1 99 ? -3.975 16.118 -1.828 1.00 88.88 99 VAL A O 1
ATOM 721 N N . MET A 1 100 ? -2.383 16.159 -0.246 1.00 88.88 100 MET A N 1
ATOM 722 C CA . MET A 1 100 ? -3.099 15.342 0.741 1.00 88.88 100 MET A CA 1
ATOM 723 C C . MET A 1 100 ? -3.869 16.184 1.765 1.00 88.88 100 MET A C 1
ATOM 725 O O . MET A 1 100 ? -4.483 15.633 2.681 1.00 88.88 100 MET A O 1
ATOM 729 N N . LYS A 1 101 ? -3.816 17.518 1.675 1.00 94.75 101 LYS A N 1
ATOM 730 C CA . LYS A 1 101 ? -4.562 18.391 2.584 1.00 94.75 101 LYS A CA 1
ATOM 731 C C . LYS A 1 101 ? -6.065 18.200 2.367 1.00 94.75 101 LYS A C 1
ATOM 733 O O . LYS A 1 101 ? -6.548 18.392 1.260 1.00 94.75 101 LYS A O 1
ATOM 738 N N . GLY A 1 102 ? -6.793 17.874 3.433 1.00 95.25 102 GLY A N 1
ATOM 739 C CA . GLY A 1 102 ? -8.223 17.552 3.364 1.00 95.25 102 GLY A CA 1
ATOM 740 C C . GLY A 1 102 ? -8.527 16.063 3.167 1.00 95.25 102 GLY A C 1
ATOM 741 O O . GLY A 1 102 ? -9.684 15.668 3.275 1.00 95.25 102 GLY A O 1
ATOM 742 N N . GLU A 1 103 ? -7.505 15.231 2.944 1.00 94.81 103 GLU A N 1
ATOM 743 C CA . GLU A 1 103 ? -7.652 13.808 2.591 1.00 94.81 103 GLU A CA 1
ATOM 744 C C . GLU A 1 103 ? -7.351 12.857 3.764 1.00 94.81 103 GLU A C 1
ATOM 746 O O . GLU A 1 103 ? -7.350 11.633 3.621 1.00 94.81 103 GLU A O 1
ATOM 751 N N . ILE A 1 104 ? -7.072 13.399 4.954 1.00 94.75 104 ILE A N 1
ATOM 752 C CA . ILE A 1 104 ? -6.788 12.609 6.158 1.00 94.75 104 ILE A CA 1
ATOM 753 C C . ILE A 1 104 ? -8.071 12.421 6.963 1.00 94.75 104 ILE A C 1
ATOM 755 O O . ILE A 1 104 ? -8.757 13.397 7.262 1.00 94.75 104 ILE A O 1
ATOM 759 N N . LEU A 1 105 ? -8.374 11.184 7.371 1.00 95.75 105 LEU A N 1
ATOM 760 C CA . LEU A 1 105 ? -9.528 10.875 8.225 1.00 95.75 105 LEU A CA 1
ATOM 761 C C . LEU A 1 105 ? -9.548 11.760 9.480 1.00 95.75 105 LEU A C 1
ATOM 763 O O . LEU A 1 105 ? -8.563 11.820 10.217 1.00 95.75 105 LEU A O 1
ATOM 767 N N . ALA A 1 106 ? -10.693 12.385 9.764 1.00 96.50 106 ALA A N 1
ATOM 768 C CA . ALA A 1 106 ? -10.891 13.189 10.970 1.00 96.50 106 ALA A CA 1
ATOM 769 C C . ALA A 1 106 ? -10.719 12.344 12.241 1.00 96.50 106 ALA A C 1
ATOM 771 O O . ALA A 1 106 ? -10.222 12.822 13.260 1.00 96.50 106 ALA A O 1
ATOM 772 N N . LYS A 1 107 ? -11.088 11.061 12.159 1.00 95.31 107 LYS A N 1
ATOM 773 C CA . LYS A 1 107 ? -10.858 10.057 13.194 1.00 95.31 107 LYS A CA 1
ATOM 774 C C . LYS A 1 107 ? -10.117 8.856 12.591 1.00 95.31 107 LYS A C 1
ATOM 776 O O . LYS A 1 107 ? -10.759 7.981 12.011 1.00 95.31 107 LYS A O 1
ATOM 781 N N . PRO A 1 108 ? -8.781 8.781 12.723 1.00 92.88 108 PRO A N 1
ATOM 782 C CA . PRO A 1 108 ? -8.008 7.669 12.180 1.00 92.88 108 PRO A CA 1
ATOM 783 C C . PRO A 1 108 ? -8.473 6.307 12.714 1.00 92.88 108 PRO A C 1
ATOM 785 O O . PRO A 1 108 ? -8.646 6.117 13.921 1.00 92.88 108 PRO A O 1
ATOM 788 N N . VAL A 1 109 ? -8.629 5.336 11.813 1.00 96.06 109 VAL A N 1
ATOM 789 C CA . VAL A 1 109 ? -9.001 3.960 12.167 1.00 96.06 109 VAL A CA 1
ATOM 790 C C . VAL A 1 109 ? -7.756 3.188 12.596 1.00 96.06 109 VAL A C 1
ATOM 792 O O . VAL A 1 109 ? -6.823 2.980 11.821 1.00 96.06 109 VAL A O 1
ATOM 795 N N . LYS A 1 110 ? -7.729 2.753 13.859 1.00 95.31 110 LYS A N 1
ATOM 796 C CA . LYS A 1 110 ? -6.586 2.039 14.436 1.00 95.31 110 LYS A CA 1
ATOM 797 C C . LYS A 1 110 ? -6.611 0.557 14.058 1.00 95.31 110 LYS A C 1
ATOM 799 O O . LYS A 1 110 ? -7.546 -0.160 14.406 1.00 95.31 110 LYS A O 1
ATOM 804 N N . ILE A 1 111 ? -5.524 0.072 13.460 1.00 94.50 111 ILE A N 1
ATOM 805 C CA . ILE A 1 111 ? -5.249 -1.367 13.361 1.00 94.50 111 ILE A CA 1
ATOM 806 C C . ILE A 1 111 ? -4.840 -1.860 14.754 1.00 94.50 111 ILE A C 1
ATOM 808 O O . ILE A 1 111 ? -3.782 -1.492 15.265 1.00 94.50 111 ILE A O 1
ATOM 812 N N . VAL A 1 112 ? -5.707 -2.649 15.393 1.00 96.25 112 VAL A N 1
ATOM 813 C CA . VAL A 1 112 ? -5.522 -3.090 16.788 1.00 96.25 112 VAL A CA 1
ATOM 814 C C . VAL A 1 112 ? -4.544 -4.260 16.887 1.00 96.25 112 VAL A C 1
ATOM 816 O O . VAL A 1 112 ? -3.694 -4.278 17.771 1.00 96.25 112 VAL A O 1
ATOM 819 N N . THR A 1 113 ? -4.648 -5.229 15.973 1.00 95.44 113 THR A N 1
ATOM 820 C CA . THR A 1 113 ? -3.756 -6.394 15.895 1.00 95.44 113 THR A CA 1
ATOM 821 C C . THR A 1 113 ? -3.521 -6.783 14.438 1.00 95.44 113 THR A C 1
ATOM 823 O O . THR A 1 113 ? -4.388 -6.575 13.592 1.00 95.44 113 THR A O 1
ATOM 826 N N . ALA A 1 114 ? -2.362 -7.375 14.157 1.00 93.25 114 ALA A N 1
ATOM 827 C CA . ALA A 1 114 ? -2.060 -8.046 12.898 1.00 93.25 114 ALA A CA 1
ATOM 828 C C . ALA A 1 114 ? -1.487 -9.427 13.228 1.00 93.25 114 ALA A C 1
ATOM 830 O O . ALA A 1 114 ? -0.639 -9.555 14.110 1.00 93.25 114 ALA A O 1
ATOM 831 N N . ARG A 1 115 ? -1.974 -10.467 12.552 1.00 95.19 115 ARG A N 1
ATOM 832 C CA . ARG A 1 115 ? -1.568 -11.856 12.788 1.00 95.19 115 ARG A CA 1
ATOM 833 C C . ARG A 1 115 ? -1.413 -12.577 11.461 1.00 95.19 115 ARG A C 1
ATOM 835 O O . ARG A 1 115 ? -2.195 -12.339 10.544 1.00 95.19 115 ARG A O 1
ATOM 842 N N . ARG A 1 116 ? -0.428 -13.471 11.372 1.00 93.62 116 ARG A N 1
ATOM 843 C CA . ARG A 1 116 ? -0.349 -14.409 10.250 1.00 93.62 116 ARG A CA 1
ATOM 844 C C . ARG A 1 116 ? -1.458 -15.438 10.437 1.00 93.62 116 ARG A C 1
ATOM 846 O O . ARG A 1 116 ? -1.509 -16.096 11.474 1.00 93.62 116 ARG A O 1
ATOM 853 N N . ALA A 1 117 ? -2.359 -15.530 9.468 1.00 87.12 117 ALA A N 1
ATOM 854 C CA . ALA A 1 117 ? -3.300 -16.638 9.401 1.00 87.12 117 ALA A CA 1
ATOM 855 C C . ALA A 1 117 ? -2.568 -17.900 8.921 1.00 87.12 117 ALA A C 1
ATOM 857 O O . ALA A 1 117 ? -1.514 -17.806 8.284 1.00 87.12 117 ALA A O 1
ATOM 858 N N . ALA A 1 118 ? -3.137 -19.074 9.205 1.00 82.69 118 ALA A N 1
ATOM 859 C CA . ALA A 1 118 ? -2.750 -20.269 8.467 1.00 82.69 118 ALA A CA 1
ATOM 860 C C . ALA A 1 118 ? -2.959 -20.000 6.964 1.00 82.69 118 ALA A C 1
ATOM 862 O O . ALA A 1 118 ? -3.918 -19.302 6.613 1.00 82.69 118 ALA A O 1
ATOM 863 N N . PRO A 1 119 ? -2.075 -20.500 6.085 1.00 73.75 119 PRO A N 1
ATOM 864 C CA . PRO A 1 119 ? -2.268 -20.333 4.654 1.00 73.75 119 PRO A CA 1
ATOM 865 C C . PRO A 1 119 ? -3.657 -20.868 4.262 1.00 73.75 119 PRO A C 1
ATOM 867 O O . PRO A 1 119 ? -4.077 -21.905 4.791 1.00 73.75 119 PRO A O 1
ATOM 870 N N . PRO A 1 120 ? -4.400 -20.166 3.389 1.00 68.06 120 PRO A N 1
ATOM 871 C CA . PRO A 1 120 ? -5.688 -20.654 2.920 1.00 68.06 120 PRO A CA 1
ATOM 872 C C . PRO A 1 120 ? -5.509 -22.018 2.238 1.00 68.06 120 PRO A C 1
ATOM 874 O O . PRO A 1 120 ? -4.474 -22.284 1.628 1.00 68.06 120 PRO A O 1
ATOM 877 N N . LYS A 1 121 ? -6.513 -22.898 2.361 1.00 66.25 121 LYS A N 1
ATOM 878 C CA . LYS A 1 121 ? -6.474 -24.249 1.764 1.00 66.25 121 LYS A CA 1
ATOM 879 C C . LYS A 1 121 ? -6.304 -24.212 0.242 1.00 66.25 121 LYS A C 1
ATOM 881 O O . LYS A 1 121 ? -5.750 -25.145 -0.327 1.00 66.25 121 LYS A O 1
ATOM 886 N N . GLU A 1 122 ? -6.756 -23.131 -0.385 1.00 64.56 122 GLU A N 1
ATOM 887 C CA . GLU A 1 122 ? -6.592 -22.855 -1.805 1.00 64.56 122 GLU A CA 1
ATOM 888 C C . GLU A 1 122 ? -5.914 -21.496 -1.969 1.00 64.56 122 GLU A C 1
ATOM 890 O O . GLU A 1 122 ? -6.326 -20.507 -1.359 1.00 64.56 122 GLU A O 1
ATOM 895 N N . THR A 1 123 ? -4.859 -21.447 -2.782 1.00 61.66 123 THR A N 1
ATOM 896 C CA . THR A 1 123 ? -4.205 -20.192 -3.155 1.00 61.66 123 THR A CA 1
ATOM 897 C C . THR A 1 123 ? -5.023 -19.544 -4.269 1.00 61.66 123 THR A C 1
ATOM 899 O O . THR A 1 123 ? -5.129 -20.146 -5.342 1.00 61.66 123 THR A O 1
ATOM 902 N N . PRO A 1 124 ? -5.588 -18.340 -4.069 1.00 65.75 124 PRO A N 1
ATOM 903 C CA . PRO A 1 124 ? -6.252 -17.626 -5.147 1.00 65.75 124 PRO A CA 1
ATOM 904 C C . PRO A 1 124 ? -5.271 -17.398 -6.306 1.00 65.75 124 PRO A C 1
ATOM 906 O O . PRO A 1 124 ? -4.085 -17.156 -6.052 1.00 65.75 124 PRO A O 1
ATOM 909 N N . PRO A 1 125 ? -5.726 -17.465 -7.566 1.00 65.69 125 PRO A N 1
ATOM 910 C CA . PRO A 1 125 ? -4.875 -17.142 -8.700 1.00 65.69 125 PRO A CA 1
ATOM 911 C C . PRO A 1 125 ? -4.296 -15.730 -8.577 1.00 65.69 125 PRO A C 1
ATOM 913 O O . PRO A 1 125 ? -4.956 -14.820 -8.069 1.00 65.69 125 PRO A O 1
ATOM 916 N N . LEU A 1 126 ? -3.066 -15.541 -9.055 1.00 64.06 126 LEU A N 1
ATOM 917 C CA . LEU A 1 126 ? -2.491 -14.205 -9.150 1.00 64.06 126 LEU A CA 1
ATOM 918 C C . LEU A 1 126 ? -3.169 -13.480 -10.310 1.00 64.06 126 LEU A C 1
ATOM 920 O O . LEU A 1 126 ? -3.041 -13.892 -11.464 1.00 64.06 126 LEU A O 1
ATOM 924 N N . GLU A 1 127 ? -3.893 -12.411 -9.997 1.00 64.81 127 GLU A N 1
ATOM 925 C CA . GLU A 1 127 ? -4.496 -11.544 -11.002 1.00 64.81 127 GLU A CA 1
ATOM 926 C C . GLU A 1 127 ? -3.454 -10.557 -11.525 1.00 64.81 127 GLU A C 1
ATOM 928 O O . GLU A 1 127 ? -2.841 -9.797 -10.769 1.00 64.81 127 GLU A O 1
ATOM 933 N N . THR A 1 128 ? -3.256 -10.586 -12.839 1.00 61.88 128 THR A N 1
ATOM 934 C CA . THR A 1 128 ? -2.306 -9.725 -13.543 1.00 61.88 128 THR A CA 1
ATOM 935 C C . THR A 1 128 ? -3.027 -8.730 -14.443 1.00 61.88 128 THR A C 1
ATOM 937 O O . THR A 1 128 ? -4.233 -8.828 -14.694 1.00 61.88 128 THR A O 1
ATOM 940 N N . LYS A 1 129 ? -2.281 -7.738 -14.930 1.00 53.16 129 LYS A N 1
ATOM 941 C CA . LYS A 1 129 ? -2.792 -6.703 -15.831 1.00 53.16 129 LYS A CA 1
ATOM 942 C C . LYS A 1 129 ? -3.485 -7.356 -17.041 1.00 53.16 129 LYS A C 1
ATOM 944 O O . LYS A 1 129 ? -2.847 -8.081 -17.796 1.00 53.16 129 LYS A O 1
ATOM 949 N N . GLY A 1 130 ? -4.786 -7.102 -17.214 1.00 59.16 130 GLY A N 1
ATOM 950 C CA . GLY A 1 130 ? -5.609 -7.704 -18.278 1.00 59.16 130 GLY A CA 1
ATOM 951 C C . GLY A 1 130 ? -6.491 -8.888 -17.853 1.00 59.16 130 GLY A C 1
ATOM 952 O O . GLY A 1 130 ? -7.107 -9.507 -18.714 1.00 59.16 130 GLY A O 1
ATOM 953 N N . GLY A 1 131 ? -6.575 -9.205 -16.554 1.00 54.31 131 GLY A N 1
ATOM 954 C CA . GLY A 1 131 ? -7.490 -10.229 -16.027 1.00 54.31 131 GLY A CA 1
ATOM 955 C C . GLY A 1 131 ? -7.016 -11.672 -16.230 1.00 54.31 131 GLY A C 1
ATOM 956 O O . GLY A 1 131 ? -7.763 -12.612 -15.966 1.00 54.31 131 GLY A O 1
ATOM 957 N N . ALA A 1 132 ? -5.777 -11.864 -16.691 1.00 51.75 132 ALA A N 1
ATOM 958 C CA . ALA A 1 132 ? -5.177 -13.184 -16.802 1.00 51.75 132 ALA A CA 1
ATOM 959 C C . ALA A 1 132 ? -4.748 -13.691 -15.415 1.00 51.75 132 ALA A C 1
ATOM 961 O O . ALA A 1 132 ? -3.977 -13.035 -14.707 1.00 51.75 132 ALA A O 1
ATOM 962 N N . ASN A 1 133 ? -5.245 -14.876 -15.057 1.00 53.69 133 ASN A N 1
ATOM 963 C CA . ASN A 1 133 ? -4.865 -15.617 -13.859 1.00 53.69 133 ASN A CA 1
ATOM 964 C C . ASN A 1 133 ? -3.570 -16.391 -14.122 1.00 53.69 133 ASN A C 1
ATOM 966 O O . ASN A 1 133 ? -3.557 -17.301 -14.952 1.00 53.69 133 ASN A O 1
ATOM 970 N N . ILE A 1 134 ? -2.495 -16.065 -13.405 1.00 57.56 134 ILE A N 1
ATOM 971 C CA . ILE A 1 134 ? -1.247 -16.838 -13.454 1.00 57.56 134 ILE A CA 1
ATOM 972 C C . ILE A 1 134 ? -1.201 -17.773 -12.234 1.00 57.56 134 ILE A C 1
ATOM 974 O O . ILE A 1 134 ? -1.547 -17.344 -11.125 1.00 57.56 134 ILE A O 1
ATOM 978 N N . PRO A 1 135 ? -0.795 -19.051 -12.394 1.00 53.72 135 PRO A N 1
ATOM 979 C CA . PRO A 1 135 ? -0.555 -19.932 -11.258 1.00 53.72 135 PRO A CA 1
ATOM 980 C C . PRO A 1 135 ? 0.434 -19.278 -10.290 1.00 53.72 135 PRO A C 1
ATOM 982 O O . PRO A 1 135 ? 1.469 -18.766 -10.717 1.00 53.72 135 PRO A O 1
ATOM 985 N N . ALA A 1 136 ? 0.132 -19.305 -8.991 1.00 50.84 136 ALA A N 1
ATOM 986 C CA . ALA A 1 136 ? 1.073 -18.842 -7.979 1.00 50.84 136 ALA A CA 1
ATOM 987 C C . ALA A 1 136 ? 2.406 -19.591 -8.147 1.00 50.84 136 ALA A C 1
ATOM 989 O O . ALA A 1 136 ? 2.426 -20.826 -8.149 1.00 50.84 136 ALA A O 1
ATOM 990 N N . LEU A 1 137 ? 3.506 -18.852 -8.320 1.00 52.22 137 LEU A N 1
ATOM 991 C CA . LEU A 1 137 ? 4.846 -19.431 -8.396 1.00 52.22 137 LEU A CA 1
ATOM 992 C C . LEU A 1 137 ? 5.075 -20.286 -7.143 1.00 52.22 137 LEU A C 1
ATOM 994 O O . LEU A 1 137 ? 5.067 -19.777 -6.021 1.00 52.22 137 LEU A O 1
ATOM 998 N N . ARG A 1 138 ? 5.260 -21.600 -7.327 1.00 43.22 138 ARG A N 1
ATOM 999 C CA . ARG A 1 138 ? 5.814 -22.452 -6.272 1.00 43.22 138 ARG A CA 1
ATOM 1000 C C . ARG A 1 138 ? 7.244 -21.972 -6.046 1.00 43.22 138 ARG A C 1
ATOM 1002 O O . ARG A 1 138 ? 8.018 -21.938 -6.998 1.00 43.22 138 ARG A O 1
ATOM 1009 N N . GLY A 1 139 ? 7.539 -21.538 -4.822 1.00 44.75 139 GLY A N 1
ATOM 1010 C CA . GLY A 1 139 ? 8.851 -21.014 -4.454 1.00 44.75 139 GLY A CA 1
ATOM 1011 C C . GLY A 1 139 ? 9.984 -21.959 -4.857 1.00 44.75 139 GLY A C 1
ATOM 1012 O O . GLY A 1 139 ? 9.838 -23.179 -4.747 1.00 44.75 139 GLY A O 1
ATOM 1013 N N . ALA A 1 140 ? 11.074 -21.363 -5.340 1.00 35.56 140 ALA A N 1
ATOM 1014 C CA . ALA A 1 140 ? 12.403 -21.964 -5.341 1.00 35.56 140 ALA A CA 1
ATOM 1015 C C . ALA A 1 140 ? 13.054 -21.756 -3.967 1.00 35.56 140 ALA A C 1
ATOM 1017 O O . ALA A 1 140 ? 12.760 -20.707 -3.343 1.00 35.56 140 ALA A O 1
#

Sequence (140 aa):
MQGGVQNDPKRVLKPIAHEPTTKTGLSHVNGALSMGRTAPGTATSDFFICVGDMPYMDADPRQSGDNLGFAVFGKVVEGMDTVKKILAEPTSPTAGEGVMKGEILAKPVKIVTARRAAPPKETPPLETKGGANIPALRGA